Protein AF-A0A528FY77-F1 (afdb_monomer_lite)

Sequence (99 aa):
SGVPAKGPDAGDVDAPSSMSPQDREAMINTMVAGLDERLRQNPRDAEGWMQLIRSYVVLGKADQARDALNRGIAVFGSDSEEAKKFTAFAVSLGLTATE

pLDDT: mean 85.22, std 19.74, range [37.75, 98.56]

Structure (mmCIF, N/CA/C/O backbone):
data_AF-A0A528FY77-F1
#
_entry.id   AF-A0A528FY77-F1
#
loop_
_atom_site.group_PDB
_atom_site.id
_atom_site.type_symbol
_atom_site.label_atom_id
_atom_site.label_alt_id
_atom_site.label_comp_id
_atom_site.label_asym_id
_atom_site.label_entity_id
_atom_site.label_seq_id
_atom_site.pdbx_PDB_ins_code
_atom_site.Cartn_x
_atom_site.Cartn_y
_atom_site.Cartn_z
_atom_site.occupancy
_atom_site.B_iso_or_equiv
_atom_site.auth_seq_id
_atom_site.auth_comp_id
_atom_site.auth_asym_id
_atom_site.auth_atom_id
_atom_site.pdbx_PDB_model_num
ATOM 1 N N . SER A 1 1 ? 8.762 28.335 -25.959 1.00 38.22 1 SER A N 1
ATOM 2 C CA . SER A 1 1 ? 9.844 27.882 -25.060 1.00 38.22 1 SER A CA 1
ATOM 3 C C . SER A 1 1 ? 9.552 28.469 -23.688 1.00 38.22 1 SER A C 1
ATOM 5 O O . SER A 1 1 ? 9.503 29.681 -23.607 1.00 38.22 1 SER A O 1
ATOM 7 N N . GLY A 1 2 ? 9.188 27.771 -22.615 1.00 43.31 2 GLY A N 1
ATOM 8 C CA . GLY A 1 2 ? 9.404 26.384 -22.206 1.00 43.31 2 GLY A CA 1
ATOM 9 C C . GLY A 1 2 ? 9.979 26.434 -20.785 1.00 43.31 2 GLY A C 1
ATOM 10 O O . GLY A 1 2 ? 11.191 26.354 -20.638 1.00 43.31 2 GLY A O 1
ATOM 11 N N . VAL A 1 3 ? 9.136 26.674 -19.772 1.00 47.47 3 VAL A N 1
ATOM 12 C CA . VAL A 1 3 ? 9.542 26.679 -18.352 1.00 47.47 3 VAL A CA 1
ATOM 13 C C . VAL A 1 3 ? 9.299 25.284 -17.755 1.00 47.47 3 VAL A C 1
ATOM 15 O O . VAL A 1 3 ? 8.208 24.743 -17.949 1.00 47.47 3 VAL A O 1
ATOM 18 N N . PRO A 1 4 ? 10.288 24.652 -17.096 1.00 46.53 4 PRO A N 1
ATOM 19 C CA . PRO A 1 4 ? 10.150 23.288 -16.601 1.00 46.53 4 PRO A CA 1
ATOM 20 C C . PRO A 1 4 ? 9.373 23.236 -15.275 1.00 46.53 4 PRO A C 1
ATOM 22 O O . PRO A 1 4 ? 9.619 24.022 -14.367 1.00 46.53 4 PRO A O 1
ATOM 25 N N . ALA A 1 5 ? 8.434 22.286 -15.216 1.00 48.72 5 ALA A N 1
ATOM 26 C CA . ALA A 1 5 ? 7.830 21.634 -14.050 1.00 48.72 5 ALA A CA 1
ATOM 27 C C . ALA A 1 5 ? 7.802 22.416 -12.719 1.00 48.72 5 ALA A C 1
ATOM 29 O O . ALA A 1 5 ? 8.601 22.175 -11.814 1.00 48.72 5 ALA A O 1
ATOM 30 N N . LYS A 1 6 ? 6.769 23.250 -12.557 1.00 45.53 6 LYS A N 1
ATOM 31 C CA . LYS A 1 6 ? 6.222 23.606 -11.243 1.00 45.53 6 LYS A CA 1
ATOM 32 C C . LYS A 1 6 ? 5.613 22.340 -10.627 1.00 45.53 6 LYS A C 1
ATOM 34 O O . LYS A 1 6 ? 4.447 22.028 -10.857 1.00 45.53 6 LYS A O 1
ATOM 39 N N . GLY A 1 7 ? 6.407 21.595 -9.858 1.00 50.88 7 GLY A N 1
ATOM 40 C CA . GLY A 1 7 ? 5.838 20.928 -8.686 1.00 50.88 7 GLY A CA 1
ATOM 41 C C . GLY A 1 7 ? 5.176 22.011 -7.825 1.00 50.88 7 GLY A C 1
ATOM 42 O O . GLY A 1 7 ? 5.643 23.151 -7.878 1.00 50.88 7 GLY A O 1
ATOM 43 N N . PRO A 1 8 ? 4.067 21.733 -7.121 1.00 51.81 8 PRO A N 1
ATOM 44 C CA . PRO A 1 8 ? 3.403 22.759 -6.331 1.00 51.81 8 PRO A CA 1
ATOM 45 C C . PRO A 1 8 ? 4.431 23.410 -5.403 1.00 51.81 8 PRO A C 1
ATOM 47 O O . PRO A 1 8 ? 5.037 22.739 -4.567 1.00 51.81 8 PRO A O 1
ATOM 50 N N . ASP A 1 9 ? 4.677 24.700 -5.651 1.00 44.34 9 ASP A N 1
ATOM 51 C CA . ASP A 1 9 ? 5.490 25.569 -4.817 1.00 44.34 9 ASP A CA 1
ATOM 52 C C . ASP A 1 9 ? 5.090 25.345 -3.360 1.00 44.34 9 ASP A C 1
ATOM 54 O O . ASP A 1 9 ? 3.904 25.330 -3.021 1.00 44.34 9 ASP A O 1
ATOM 58 N N . ALA A 1 10 ? 6.090 25.192 -2.501 1.00 50.78 10 ALA A N 1
ATOM 59 C CA . ALA A 1 10 ? 5.967 25.180 -1.050 1.00 50.78 10 ALA A CA 1
ATOM 60 C C . ALA A 1 10 ? 5.552 26.573 -0.513 1.00 50.78 10 ALA A C 1
ATOM 62 O O . ALA A 1 10 ? 6.225 27.138 0.345 1.00 50.78 10 ALA A O 1
ATOM 63 N N . GLY A 1 11 ? 4.483 27.147 -1.073 1.00 44.94 11 GLY A N 1
ATOM 64 C CA . GLY A 1 11 ? 4.058 28.536 -0.910 1.00 44.94 11 GLY A CA 1
ATOM 65 C C . GLY A 1 11 ? 2.590 28.740 -0.534 1.00 44.94 11 GLY A C 1
ATOM 66 O O . GLY A 1 11 ? 2.223 29.880 -0.309 1.00 44.94 11 GLY A O 1
ATOM 67 N N . ASP A 1 12 ? 1.782 27.682 -0.395 1.00 45.78 12 ASP A N 1
ATOM 68 C CA . ASP A 1 12 ? 0.391 27.774 0.091 1.00 45.78 12 ASP A CA 1
ATOM 69 C C . ASP A 1 12 ? -0.002 26.541 0.932 1.00 45.78 12 ASP A C 1
ATOM 71 O O . ASP A 1 12 ? -1.073 25.958 0.778 1.00 45.78 12 ASP A O 1
ATOM 75 N N . VAL A 1 13 ? 0.873 26.105 1.844 1.00 52.47 13 VAL A N 1
ATOM 76 C CA . VAL A 1 13 ? 0.439 25.271 2.980 1.00 52.47 13 VAL A CA 1
ATOM 77 C C . VAL A 1 13 ? -0.049 26.195 4.095 1.00 52.47 13 VAL A C 1
ATOM 79 O O . VAL A 1 13 ? 0.585 26.325 5.141 1.00 52.47 13 VAL A O 1
ATOM 82 N N . ASP A 1 14 ? -1.161 26.893 3.845 1.00 47.19 14 ASP A N 1
ATOM 83 C CA . ASP A 1 14 ? -1.912 27.530 4.927 1.00 47.19 14 ASP A CA 1
ATOM 84 C C . ASP A 1 14 ? -2.267 26.453 5.963 1.00 47.19 14 ASP A C 1
ATOM 86 O O . ASP A 1 14 ? -2.591 25.313 5.623 1.00 47.19 14 ASP A O 1
ATOM 90 N N . ALA A 1 15 ? -2.055 26.806 7.226 1.00 45.78 15 ALA A N 1
ATOM 91 C CA . ALA A 1 15 ? -1.845 25.925 8.365 1.00 45.78 15 ALA A CA 1
ATOM 92 C C . ALA A 1 15 ? -2.577 24.560 8.307 1.00 45.78 15 ALA A C 1
ATOM 94 O O . ALA A 1 15 ? -3.808 24.521 8.212 1.00 45.78 15 ALA A O 1
ATOM 95 N N . PRO A 1 16 ? -1.888 23.423 8.562 1.00 54.53 16 PRO A N 1
ATOM 96 C CA . PRO A 1 16 ? -2.558 22.127 8.749 1.00 54.53 16 PRO A CA 1
ATOM 97 C C . PRO A 1 16 ? -3.583 22.123 9.905 1.00 54.53 16 PRO A C 1
ATOM 99 O O . PRO A 1 16 ? -4.304 21.140 10.081 1.00 54.53 16 PRO A O 1
ATOM 102 N N . SER A 1 17 ? -3.658 23.209 10.681 1.00 54.69 17 SER A N 1
ATOM 103 C CA . SER A 1 17 ? -4.583 23.461 11.786 1.00 54.69 17 SER A CA 1
ATOM 104 C C . SER A 1 17 ? -6.000 23.890 11.368 1.00 54.69 17 SER A C 1
ATOM 106 O O . SER A 1 17 ? -6.877 23.868 12.226 1.00 54.69 17 SER A O 1
ATOM 108 N N . SER A 1 18 ? -6.239 24.259 10.100 1.00 62.31 18 SER A N 1
ATOM 109 C CA . SER A 1 18 ? -7.551 24.758 9.627 1.00 62.31 18 SER A CA 1
ATOM 110 C C . SER A 1 18 ? -8.308 23.794 8.705 1.00 62.31 18 SER A C 1
ATOM 112 O O . SER A 1 18 ? -9.435 24.082 8.309 1.00 62.31 18 SER A O 1
ATOM 114 N N . MET A 1 19 ? -7.717 22.650 8.348 1.00 68.62 19 MET A N 1
ATOM 115 C CA . MET A 1 19 ? -8.387 21.659 7.500 1.00 68.62 19 MET A CA 1
ATOM 116 C C . MET A 1 19 ? -9.412 20.856 8.295 1.00 68.62 19 MET A C 1
ATOM 118 O O . MET A 1 19 ? -9.118 20.373 9.394 1.00 68.62 19 MET A O 1
ATOM 122 N N . SER A 1 20 ? -10.591 20.650 7.705 1.00 84.44 20 SER A N 1
ATOM 123 C CA . SER A 1 20 ? -11.538 19.680 8.244 1.00 84.44 20 SER A CA 1
ATOM 124 C C . SER A 1 20 ? -10.924 18.268 8.199 1.00 84.44 20 SER A C 1
ATOM 126 O O . SER A 1 20 ? -10.071 17.985 7.346 1.00 84.44 20 SER A O 1
ATOM 128 N N . PRO A 1 21 ? -11.326 17.355 9.101 1.00 84.56 21 PRO A N 1
ATOM 129 C CA . PRO A 1 21 ? -10.900 15.957 9.039 1.00 84.56 21 PRO A CA 1
ATOM 130 C C . PRO A 1 21 ? -11.115 15.335 7.651 1.00 84.56 21 PRO A C 1
ATOM 132 O O . PRO A 1 21 ? -10.235 14.644 7.147 1.00 84.56 21 PRO A O 1
ATOM 135 N N . GLN A 1 22 ? -12.233 15.668 7.005 1.00 84.12 22 GLN A N 1
ATOM 136 C CA . GLN A 1 22 ? -12.613 15.188 5.682 1.00 84.12 22 GLN A CA 1
ATOM 137 C C . GLN A 1 22 ? -11.663 15.690 4.587 1.00 84.12 22 GLN A C 1
ATOM 139 O O . GLN A 1 22 ? -11.225 14.905 3.745 1.00 84.12 22 GLN A O 1
ATOM 144 N N . ASP A 1 23 ? -11.292 16.973 4.613 1.00 87.06 23 ASP A N 1
ATOM 145 C CA . ASP A 1 23 ? -10.339 17.535 3.646 1.00 87.06 23 ASP A CA 1
ATOM 146 C C . ASP A 1 23 ? -8.955 16.905 3.814 1.00 87.06 23 ASP A C 1
ATOM 148 O O . ASP A 1 23 ? -8.276 16.579 2.836 1.00 87.06 23 ASP A O 1
ATOM 152 N N . ARG A 1 24 ? -8.553 16.658 5.066 1.00 85.25 24 ARG A N 1
ATOM 153 C CA . ARG A 1 24 ? -7.298 15.970 5.369 1.00 85.25 24 ARG A CA 1
ATOM 154 C C . ARG A 1 24 ? -7.312 14.534 4.844 1.00 85.25 24 ARG A C 1
ATOM 156 O O . ARG A 1 24 ? -6.333 14.108 4.233 1.00 85.25 24 ARG A O 1
ATOM 163 N N . GLU A 1 25 ? -8.401 13.794 5.037 1.00 86.19 25 GLU A N 1
ATOM 164 C CA . GLU A 1 25 ? -8.554 12.447 4.480 1.00 86.19 25 GLU A CA 1
ATOM 165 C C . GLU A 1 25 ? -8.510 12.456 2.948 1.00 86.19 25 GLU A C 1
ATOM 167 O O . GLU A 1 25 ? -7.807 11.636 2.354 1.00 86.19 25 GLU A O 1
ATOM 172 N N . ALA A 1 26 ? -9.200 13.389 2.287 1.00 89.31 26 ALA A N 1
ATOM 173 C CA . ALA A 1 26 ? -9.184 13.519 0.829 1.00 89.31 26 ALA A CA 1
ATOM 174 C C . ALA A 1 26 ? -7.774 13.822 0.289 1.00 89.31 26 ALA A C 1
ATOM 176 O O . ALA A 1 26 ? -7.327 13.212 -0.692 1.00 89.31 26 ALA A O 1
ATOM 177 N N . MET A 1 27 ? -7.035 14.701 0.970 1.00 89.88 27 MET A N 1
ATOM 178 C CA . MET A 1 27 ? -5.642 15.001 0.643 1.00 89.88 27 MET A CA 1
ATOM 179 C C . MET A 1 27 ? -4.754 13.759 0.788 1.00 89.88 27 MET A C 1
ATOM 181 O O . MET A 1 27 ? -3.992 13.441 -0.126 1.00 89.88 27 MET A O 1
ATOM 185 N N . ILE A 1 28 ? -4.879 13.012 1.892 1.00 90.44 28 ILE A N 1
ATOM 186 C CA . ILE A 1 28 ? -4.109 11.775 2.104 1.00 90.44 28 ILE A CA 1
ATOM 187 C C . ILE A 1 28 ? -4.438 10.744 1.023 1.00 90.44 28 ILE A C 1
ATOM 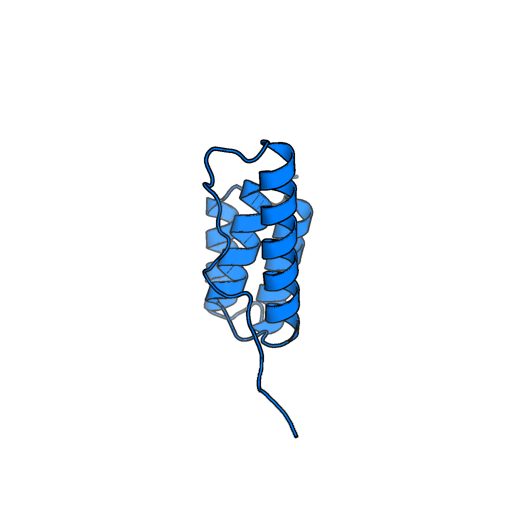189 O O . ILE A 1 28 ? -3.523 10.168 0.437 1.00 90.44 28 ILE A O 1
ATOM 193 N N . ASN A 1 29 ? -5.716 10.547 0.697 1.00 91.75 29 ASN A N 1
ATOM 194 C CA . ASN A 1 29 ? -6.124 9.637 -0.373 1.00 91.75 29 ASN A CA 1
ATOM 195 C C . ASN A 1 29 ? -5.488 10.006 -1.722 1.00 91.75 29 ASN A C 1
ATOM 197 O O . ASN A 1 29 ? -5.017 9.121 -2.436 1.00 91.75 29 ASN A O 1
ATOM 201 N N . THR A 1 30 ? -5.417 11.301 -2.041 1.00 95.06 30 THR A N 1
ATOM 202 C CA . THR A 1 30 ? -4.779 11.794 -3.271 1.00 95.06 30 THR A CA 1
ATOM 203 C C . THR A 1 30 ? -3.275 11.511 -3.280 1.00 95.06 30 THR A C 1
ATOM 205 O O . THR A 1 30 ? -2.744 11.025 -4.278 1.00 95.06 30 THR A O 1
ATOM 208 N N . MET A 1 31 ? -2.585 11.741 -2.157 1.00 95.00 31 MET A N 1
ATOM 209 C CA . MET A 1 31 ? -1.155 11.436 -2.031 1.00 95.00 31 MET A CA 1
ATOM 210 C C . MET A 1 31 ? -0.868 9.937 -2.193 1.00 95.00 31 MET A C 1
ATOM 212 O O . MET A 1 31 ? 0.071 9.560 -2.894 1.00 95.00 31 MET A O 1
ATOM 216 N N . VAL A 1 32 ? -1.694 9.075 -1.592 1.00 97.19 32 VAL A N 1
ATOM 217 C CA . VAL A 1 32 ? -1.552 7.614 -1.697 1.00 97.19 32 VAL A CA 1
ATOM 218 C C . VAL A 1 32 ? -1.806 7.131 -3.126 1.00 97.19 32 VAL A C 1
ATOM 220 O O . VAL A 1 32 ? -1.057 6.296 -3.627 1.00 97.19 32 VAL A O 1
ATOM 223 N N . ALA A 1 33 ? -2.799 7.693 -3.821 1.00 95.88 33 ALA A N 1
ATOM 224 C CA . ALA A 1 33 ? -3.039 7.391 -5.232 1.00 95.88 33 ALA A CA 1
ATOM 225 C C . ALA A 1 33 ? -1.851 7.796 -6.127 1.00 95.88 33 ALA A C 1
ATOM 227 O O . ALA A 1 33 ? -1.477 7.050 -7.032 1.00 95.88 33 ALA A O 1
ATOM 228 N N . GLY A 1 34 ? -1.221 8.943 -5.847 1.00 97.75 34 GLY A N 1
ATOM 229 C CA . GLY A 1 34 ? -0.006 9.378 -6.541 1.00 97.75 34 GLY A CA 1
ATOM 230 C C . GLY A 1 34 ? 1.189 8.450 -6.299 1.00 97.75 34 GLY A C 1
ATOM 231 O O . GLY A 1 34 ? 1.946 8.168 -7.228 1.00 97.75 34 GLY A O 1
ATOM 232 N N . LEU A 1 35 ? 1.339 7.929 -5.075 1.00 98.06 35 LEU A N 1
ATOM 233 C CA . LEU A 1 35 ? 2.361 6.929 -4.761 1.00 98.06 35 LEU A CA 1
ATOM 234 C C . LEU A 1 35 ? 2.130 5.619 -5.531 1.00 98.06 35 LEU A C 1
ATOM 236 O O . LEU A 1 35 ? 3.077 5.091 -6.108 1.00 98.06 35 LEU A O 1
ATOM 240 N N . ASP A 1 36 ? 0.890 5.123 -5.586 1.00 97.62 36 ASP A N 1
ATOM 241 C CA . ASP A 1 36 ? 0.541 3.927 -6.367 1.00 97.62 36 ASP A CA 1
ATOM 242 C C . ASP A 1 36 ? 0.886 4.113 -7.855 1.00 97.62 36 ASP A C 1
ATOM 244 O O . ASP A 1 36 ? 1.589 3.291 -8.445 1.00 97.62 36 ASP A O 1
ATOM 248 N N . GLU A 1 37 ? 0.474 5.235 -8.456 1.00 97.94 37 GLU A N 1
ATOM 249 C CA . GLU A 1 37 ? 0.828 5.557 -9.845 1.00 97.94 37 GLU A CA 1
ATOM 250 C C . GLU A 1 37 ? 2.342 5.564 -10.060 1.00 97.94 37 GLU A C 1
ATOM 252 O O . GLU A 1 37 ? 2.846 4.919 -10.980 1.00 97.94 37 GLU A O 1
ATOM 257 N N . ARG A 1 38 ? 3.089 6.236 -9.179 1.00 97.56 38 ARG A N 1
ATOM 258 C CA . ARG A 1 38 ? 4.549 6.278 -9.265 1.00 97.56 38 ARG A CA 1
ATOM 259 C C . ARG A 1 38 ? 5.157 4.878 -9.220 1.00 97.56 38 ARG A C 1
ATOM 261 O O . ARG A 1 38 ? 6.093 4.621 -9.970 1.00 97.56 38 ARG A O 1
ATOM 268 N N . LEU A 1 39 ? 4.643 3.980 -8.384 1.00 98.00 39 LEU A N 1
ATOM 269 C CA . LEU A 1 39 ? 5.138 2.605 -8.275 1.00 98.00 39 LEU A CA 1
ATOM 270 C C . LEU A 1 39 ? 4.774 1.746 -9.484 1.00 98.00 39 LEU A C 1
ATOM 272 O O . LEU A 1 39 ? 5.530 0.850 -9.842 1.00 98.00 39 LEU A O 1
ATOM 276 N N . ARG A 1 40 ? 3.675 2.048 -10.180 1.00 95.44 40 ARG A N 1
ATOM 277 C CA . ARG A 1 40 ? 3.383 1.424 -11.478 1.00 95.44 40 ARG A CA 1
ATOM 278 C C . ARG A 1 40 ? 4.389 1.839 -12.555 1.00 95.44 40 ARG A C 1
ATOM 280 O O . ARG A 1 40 ? 4.740 1.012 -13.390 1.00 95.44 40 ARG A O 1
ATOM 287 N N . GLN A 1 41 ? 4.901 3.069 -12.501 1.00 97.00 41 GLN A N 1
ATOM 288 C CA . GLN A 1 41 ? 5.928 3.566 -13.431 1.00 97.00 41 GLN A CA 1
ATOM 289 C C . GLN A 1 41 ? 7.359 3.180 -13.022 1.00 97.00 41 GLN A C 1
ATOM 291 O O . GLN A 1 41 ? 8.208 2.926 -13.872 1.00 97.00 41 GLN A O 1
ATOM 296 N N . ASN A 1 42 ? 7.636 3.123 -11.718 1.00 96.12 42 ASN A N 1
ATOM 297 C CA . ASN A 1 42 ? 8.925 2.746 -11.1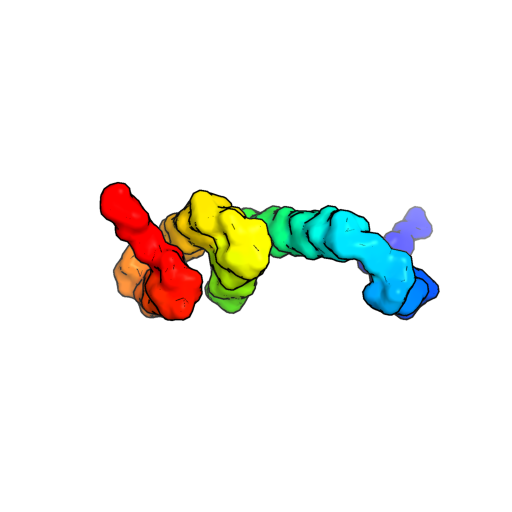48 1.00 96.12 42 ASN A CA 1
ATOM 298 C C . ASN A 1 42 ? 8.759 1.583 -10.157 1.00 96.12 42 ASN A C 1
ATOM 300 O O . ASN A 1 42 ? 8.864 1.771 -8.941 1.00 96.12 42 ASN A O 1
ATOM 304 N N . PRO A 1 43 ? 8.515 0.362 -10.659 1.00 96.62 43 PRO A N 1
ATOM 305 C CA . PRO A 1 43 ? 8.145 -0.762 -9.809 1.00 96.62 43 PRO A CA 1
ATOM 306 C C . PRO A 1 43 ? 9.303 -1.259 -8.938 1.00 96.62 43 PRO A C 1
ATOM 308 O O . PRO A 1 43 ? 9.072 -1.902 -7.923 1.00 96.62 43 PRO A O 1
ATOM 311 N N . ARG A 1 44 ? 10.558 -0.932 -9.259 1.00 96.69 44 ARG A N 1
ATOM 312 C CA . ARG A 1 44 ? 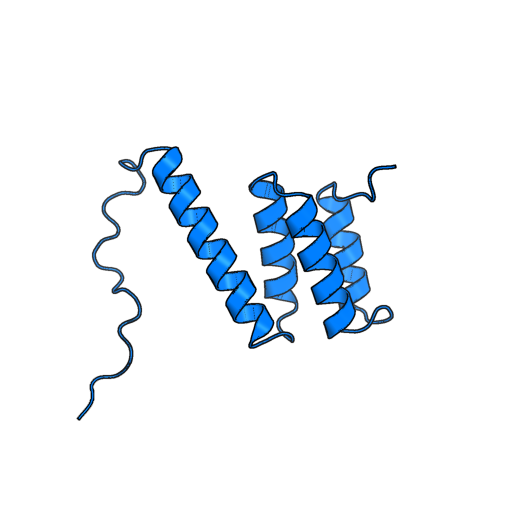11.737 -1.396 -8.503 1.00 96.69 44 ARG A CA 1
ATOM 313 C C . ARG A 1 44 ? 12.018 -0.607 -7.215 1.00 96.69 44 ARG A C 1
ATOM 315 O O . ARG A 1 44 ? 13.071 -0.790 -6.613 1.00 96.69 44 ARG A O 1
ATOM 322 N N . ASP A 1 45 ? 11.085 0.226 -6.766 1.00 98.25 45 ASP A N 1
ATOM 323 C CA . ASP A 1 45 ? 11.164 0.962 -5.500 1.00 98.25 45 ASP A CA 1
ATOM 324 C C . ASP A 1 45 ? 10.571 0.141 -4.339 1.00 98.25 45 ASP A C 1
ATOM 326 O O . ASP A 1 45 ? 9.380 0.215 -4.033 1.00 98.25 45 ASP A O 1
ATOM 330 N N . ALA A 1 46 ? 11.409 -0.680 -3.697 1.00 97.69 46 ALA A N 1
ATOM 331 C CA . ALA A 1 46 ? 10.985 -1.552 -2.600 1.00 97.69 46 ALA A CA 1
ATOM 332 C C . ALA A 1 46 ? 10.476 -0.775 -1.372 1.00 97.69 46 ALA A C 1
ATOM 334 O O . ALA A 1 46 ? 9.544 -1.216 -0.698 1.00 97.69 46 ALA A O 1
ATOM 335 N N . GLU A 1 47 ? 11.074 0.381 -1.077 1.00 97.94 47 GLU A N 1
ATOM 336 C CA . GLU A 1 47 ? 10.648 1.227 0.039 1.00 97.94 47 GLU A CA 1
ATOM 337 C C . GLU A 1 47 ? 9.268 1.826 -0.233 1.00 97.94 47 GLU A C 1
ATOM 339 O O . GLU A 1 47 ? 8.387 1.769 0.630 1.00 97.94 47 GLU A O 1
ATOM 344 N N . GLY A 1 48 ? 9.042 2.307 -1.457 1.00 98.31 48 GLY A N 1
ATOM 345 C CA . GLY A 1 48 ? 7.751 2.833 -1.870 1.00 98.31 48 GLY A CA 1
ATOM 346 C C . GLY A 1 48 ? 6.630 1.793 -1.772 1.00 98.31 48 GLY A C 1
ATOM 347 O O . GLY A 1 48 ? 5.546 2.129 -1.295 1.00 98.31 48 GLY A O 1
ATOM 348 N N . TRP A 1 49 ? 6.880 0.521 -2.110 1.00 98.50 49 TRP A N 1
ATOM 349 C CA . TRP A 1 49 ? 5.892 -0.548 -1.895 1.00 98.50 49 TRP A CA 1
ATOM 350 C C . TRP A 1 49 ? 5.527 -0.729 -0.419 1.00 98.50 49 TRP A C 1
ATOM 352 O O . TRP A 1 49 ? 4.343 -0.800 -0.090 1.00 98.50 49 TRP A O 1
ATOM 362 N N . MET A 1 50 ? 6.508 -0.745 0.491 1.00 98.31 50 MET A N 1
ATOM 363 C CA . MET A 1 50 ? 6.228 -0.815 1.933 1.00 98.31 50 MET A CA 1
ATOM 364 C C . MET A 1 50 ? 5.445 0.409 2.417 1.00 98.31 50 MET A C 1
ATOM 366 O O . MET A 1 50 ? 4.504 0.275 3.204 1.00 98.31 50 MET A O 1
ATOM 370 N N . GLN A 1 51 ? 5.786 1.602 1.924 1.00 98.31 51 GLN A N 1
ATOM 371 C CA . GLN A 1 51 ? 5.051 2.819 2.244 1.00 98.31 51 GLN A CA 1
ATOM 372 C C . GLN A 1 51 ? 3.598 2.733 1.760 1.00 98.31 51 GLN A C 1
ATOM 374 O O . GLN A 1 51 ? 2.694 3.032 2.537 1.00 98.31 51 GLN A O 1
ATOM 379 N N . LEU A 1 52 ? 3.361 2.254 0.536 1.00 98.56 52 LEU A N 1
ATOM 380 C CA . LEU A 1 52 ? 2.021 2.090 -0.025 1.00 98.56 52 LEU A CA 1
ATOM 381 C C . LEU A 1 52 ? 1.175 1.102 0.794 1.00 98.56 52 LEU A C 1
ATOM 383 O O . LEU A 1 52 ? 0.038 1.417 1.149 1.00 98.56 52 LEU A O 1
ATOM 387 N N . ILE A 1 53 ? 1.745 -0.053 1.159 1.00 98.31 53 ILE A N 1
ATOM 388 C CA . ILE A 1 53 ? 1.086 -1.054 2.014 1.00 98.31 53 ILE A CA 1
ATOM 389 C C . ILE A 1 53 ? 0.671 -0.418 3.347 1.00 98.31 53 ILE A C 1
ATOM 391 O O . ILE A 1 53 ? -0.497 -0.485 3.731 1.00 98.31 53 ILE A O 1
ATOM 395 N N . ARG A 1 54 ? 1.602 0.256 4.040 1.00 97.81 54 ARG A N 1
ATOM 396 C CA . ARG A 1 54 ? 1.312 0.934 5.315 1.00 97.81 54 ARG A CA 1
ATOM 397 C C . ARG A 1 54 ? 0.242 2.008 5.157 1.00 97.81 54 ARG A C 1
ATOM 399 O O . ARG A 1 54 ? -0.651 2.092 5.996 1.00 97.81 54 ARG A O 1
ATOM 406 N N . SER A 1 55 ? 0.333 2.831 4.117 1.00 97.50 55 SER A N 1
ATOM 407 C CA . SER A 1 55 ? -0.621 3.907 3.858 1.00 97.50 55 SER A CA 1
ATOM 408 C C . SER A 1 55 ? -2.044 3.379 3.723 1.00 97.50 55 SER A C 1
ATOM 410 O O . SER A 1 55 ? -2.955 3.932 4.334 1.00 97.50 55 SER A O 1
ATOM 412 N N . TYR A 1 56 ? -2.241 2.283 2.989 1.00 97.62 56 TYR A N 1
ATOM 413 C CA . TYR A 1 56 ? -3.560 1.669 2.886 1.00 97.62 56 TYR A CA 1
ATOM 414 C C . TYR A 1 56 ? -4.052 1.084 4.213 1.00 97.62 56 TYR A C 1
ATOM 416 O O . TYR A 1 56 ? -5.223 1.268 4.538 1.00 97.62 56 TYR A O 1
ATOM 424 N N . VAL A 1 57 ? -3.184 0.468 5.024 1.00 96.12 57 VAL A N 1
ATOM 425 C CA . VAL A 1 57 ? -3.568 -0.016 6.366 1.00 96.12 57 VAL A CA 1
ATOM 426 C C . VAL A 1 57 ? -4.028 1.126 7.268 1.00 96.12 57 VAL A C 1
ATOM 428 O O . VAL A 1 57 ? -5.083 1.024 7.886 1.00 96.12 57 VAL A O 1
ATOM 431 N N . VAL A 1 58 ? -3.276 2.228 7.317 1.00 94.25 58 VAL A N 1
ATOM 432 C CA . VAL A 1 58 ? -3.616 3.402 8.143 1.00 94.25 58 VAL A CA 1
ATOM 433 C C . VAL A 1 58 ? -4.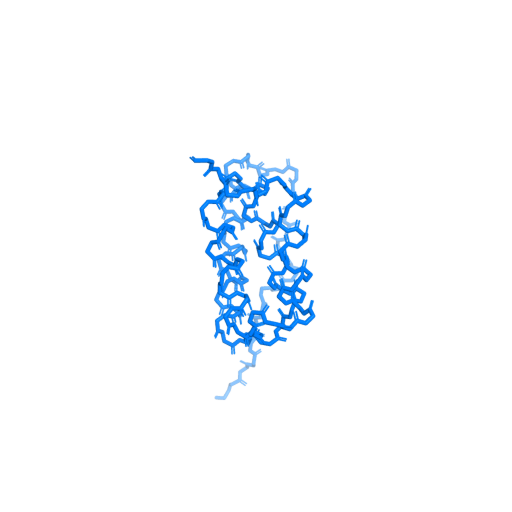957 4.012 7.730 1.00 94.25 58 VAL A C 1
ATOM 435 O O . VAL A 1 58 ? -5.694 4.502 8.578 1.00 94.25 58 VAL A O 1
ATOM 438 N N . LEU A 1 59 ? -5.300 3.938 6.442 1.00 93.31 59 LEU A N 1
ATOM 439 C CA . LEU A 1 59 ? -6.587 4.385 5.908 1.00 93.31 59 LEU A CA 1
ATOM 440 C C . LEU A 1 59 ? -7.726 3.361 6.083 1.00 93.31 59 LEU A C 1
ATOM 442 O O . LEU A 1 59 ? -8.820 3.588 5.571 1.00 93.31 59 LEU A O 1
ATOM 446 N N . GLY A 1 60 ? -7.487 2.217 6.734 1.00 93.75 60 GLY A N 1
ATOM 447 C CA . GLY A 1 60 ? -8.478 1.141 6.877 1.00 93.75 60 GLY A CA 1
ATOM 448 C C . GLY A 1 60 ? -8.781 0.388 5.575 1.00 93.75 60 GLY A C 1
ATOM 449 O O . GLY A 1 60 ? -9.744 -0.368 5.493 1.00 93.75 60 GLY A O 1
ATOM 450 N N . LYS A 1 61 ? -7.958 0.571 4.540 1.00 95.19 61 LYS A N 1
ATOM 451 C CA . LYS A 1 61 ? -8.134 0.017 3.192 1.00 95.19 61 LYS A CA 1
ATOM 452 C C . LYS A 1 61 ? -7.394 -1.311 3.048 1.00 95.19 61 LYS A C 1
ATOM 454 O O . LYS A 1 61 ? -6.471 -1.438 2.243 1.00 95.19 61 LYS A O 1
ATOM 459 N N . ALA A 1 62 ? -7.785 -2.303 3.846 1.00 95.56 62 ALA A N 1
ATOM 460 C CA . ALA A 1 62 ? -7.086 -3.588 3.933 1.00 95.56 62 ALA A CA 1
ATOM 461 C C . ALA A 1 62 ? -6.947 -4.299 2.573 1.00 95.56 62 ALA A C 1
ATOM 463 O O . ALA A 1 62 ? -5.870 -4.801 2.255 1.00 95.56 62 ALA A O 1
ATOM 464 N N . ASP A 1 63 ? -7.988 -4.287 1.737 1.00 96.00 63 ASP A N 1
ATOM 465 C CA . ASP A 1 63 ? -7.949 -4.937 0.419 1.00 96.00 63 ASP A CA 1
ATOM 466 C C . ASP A 1 63 ? -6.953 -4.269 -0.532 1.00 96.00 63 ASP A C 1
ATOM 468 O O . ASP A 1 63 ? -6.187 -4.952 -1.210 1.00 96.00 63 ASP A O 1
ATOM 472 N N . GLN A 1 64 ? -6.882 -2.934 -0.519 1.00 96.81 64 GLN A N 1
ATOM 473 C CA . GLN A 1 64 ? -5.894 -2.194 -1.310 1.00 96.81 64 GLN A CA 1
ATOM 474 C C . GLN A 1 64 ? -4.468 -2.441 -0.802 1.00 96.81 64 GLN A C 1
ATOM 476 O O . GLN A 1 64 ? -3.532 -2.522 -1.594 1.00 96.81 64 GLN A O 1
ATOM 481 N N . ALA A 1 65 ? -4.293 -2.613 0.510 1.00 97.88 65 ALA A N 1
ATOM 482 C CA . ALA A 1 65 ? -2.997 -2.957 1.079 1.00 97.88 65 ALA A CA 1
ATOM 483 C C . ALA A 1 65 ? -2.534 -4.365 0.655 1.00 97.88 65 ALA A C 1
ATOM 485 O O . ALA A 1 65 ? -1.359 -4.549 0.334 1.00 97.88 65 ALA A O 1
ATOM 486 N N . ARG A 1 66 ? -3.450 -5.345 0.603 1.00 97.44 66 ARG A N 1
ATOM 487 C CA . ARG A 1 66 ? -3.171 -6.706 0.102 1.00 97.44 66 ARG A CA 1
ATOM 488 C C . ARG A 1 66 ? -2.858 -6.716 -1.390 1.00 97.44 66 ARG A C 1
ATOM 490 O O . ARG A 1 66 ? -1.931 -7.400 -1.811 1.00 97.44 66 ARG A O 1
ATOM 497 N N . ASP A 1 67 ? -3.590 -5.938 -2.180 1.00 97.69 67 ASP A N 1
ATOM 498 C CA . ASP A 1 67 ? -3.295 -5.757 -3.602 1.00 97.69 67 ASP A CA 1
ATOM 499 C C . ASP A 1 67 ? -1.897 -5.149 -3.817 1.00 97.69 67 ASP A C 1
ATOM 501 O O . ASP A 1 67 ? -1.097 -5.696 -4.577 1.00 97.69 67 ASP A O 1
ATOM 505 N N . ALA A 1 68 ? -1.551 -4.082 -3.087 1.00 98.19 68 ALA A N 1
ATOM 506 C CA . ALA A 1 68 ? -0.220 -3.478 -3.140 1.00 98.19 68 ALA A CA 1
ATOM 507 C C . ALA A 1 68 ? 0.888 -4.467 -2.735 1.00 98.19 68 ALA A C 1
ATOM 509 O O . ALA A 1 68 ? 1.926 -4.526 -3.395 1.00 98.19 68 ALA A O 1
ATOM 510 N N . LEU A 1 69 ? 0.658 -5.281 -1.697 1.00 98.19 69 LEU A N 1
ATOM 511 C CA . LEU A 1 69 ? 1.564 -6.360 -1.294 1.00 98.19 69 LEU A CA 1
ATOM 512 C C . LEU A 1 69 ? 1.778 -7.367 -2.430 1.00 98.19 69 LEU A C 1
ATOM 514 O O . LEU A 1 69 ? 2.920 -7.646 -2.790 1.00 98.19 69 LEU A O 1
ATOM 518 N N . ASN A 1 70 ? 0.697 -7.878 -3.021 1.00 98.06 70 ASN A N 1
ATOM 519 C CA . ASN A 1 70 ? 0.767 -8.862 -4.102 1.00 98.06 70 ASN A CA 1
ATOM 520 C C . ASN A 1 70 ? 1.480 -8.304 -5.338 1.00 98.06 70 ASN A C 1
ATOM 522 O O . ASN A 1 70 ? 2.314 -8.990 -5.932 1.00 98.06 70 ASN A O 1
ATOM 526 N N . ARG A 1 71 ? 1.204 -7.047 -5.706 1.00 98.00 71 ARG A N 1
ATOM 527 C CA . ARG A 1 71 ? 1.900 -6.363 -6.803 1.00 98.00 71 ARG A CA 1
ATOM 528 C C . ARG A 1 71 ? 3.389 -6.195 -6.509 1.00 98.00 71 ARG A C 1
ATOM 530 O O . ARG A 1 71 ? 4.204 -6.521 -7.369 1.00 98.00 71 ARG A O 1
ATOM 537 N N . GLY A 1 72 ? 3.752 -5.766 -5.300 1.00 98.00 72 GLY A N 1
ATOM 538 C CA . GLY A 1 72 ? 5.148 -5.681 -4.868 1.00 98.00 72 GLY A CA 1
ATOM 539 C C . GLY A 1 72 ? 5.860 -7.035 -4.951 1.00 98.00 72 GLY A C 1
ATOM 540 O O . GLY A 1 72 ? 6.930 -7.134 -5.547 1.00 98.00 72 GLY A O 1
ATOM 541 N N . ILE A 1 73 ? 5.243 -8.106 -4.446 1.00 98.25 73 ILE A N 1
ATOM 542 C CA . ILE A 1 73 ? 5.780 -9.472 -4.549 1.00 98.25 73 ILE A CA 1
ATOM 543 C C . ILE A 1 73 ? 5.978 -9.878 -6.015 1.00 98.25 73 ILE A C 1
ATOM 545 O O . ILE A 1 73 ? 7.044 -10.374 -6.371 1.00 98.25 73 ILE A O 1
ATOM 549 N N . ALA A 1 74 ? 4.997 -9.628 -6.886 1.00 97.94 74 ALA A N 1
ATOM 550 C CA . ALA A 1 74 ? 5.083 -9.984 -8.301 1.00 97.94 74 ALA A CA 1
ATOM 551 C C . ALA A 1 74 ? 6.219 -9.250 -9.036 1.00 97.94 74 ALA A C 1
ATOM 553 O O . ALA A 1 74 ? 6.867 -9.828 -9.907 1.00 97.94 74 ALA A O 1
ATOM 554 N N . VAL A 1 75 ? 6.492 -7.992 -8.678 1.00 98.06 75 VAL A N 1
ATOM 555 C CA . VA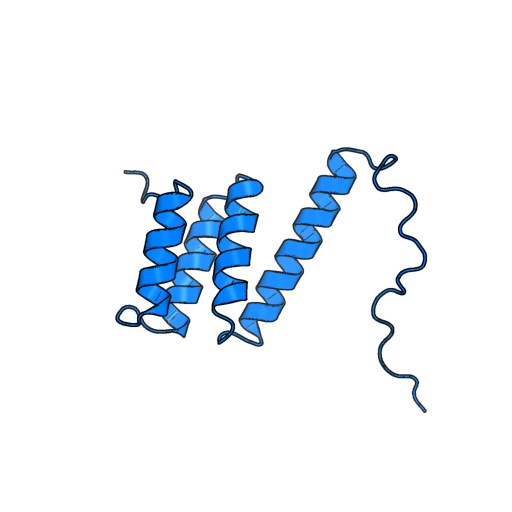L A 1 75 ? 7.576 -7.203 -9.280 1.00 98.06 75 VAL A CA 1
ATOM 556 C C . VAL A 1 75 ? 8.959 -7.756 -8.935 1.00 98.06 75 VAL A C 1
ATOM 558 O O . VAL A 1 75 ? 9.850 -7.786 -9.792 1.00 98.06 75 VAL A O 1
ATOM 561 N N . PHE A 1 76 ? 9.165 -8.139 -7.675 1.00 97.69 76 PHE A N 1
ATOM 562 C CA . PHE A 1 76 ? 10.469 -8.590 -7.186 1.00 97.69 76 PHE A CA 1
ATOM 563 C C . PHE A 1 76 ? 10.668 -10.106 -7.334 1.00 97.69 76 PHE A C 1
ATOM 565 O O . PHE A 1 76 ? 11.807 -10.560 -7.436 1.00 97.69 76 PHE A O 1
ATOM 572 N N . GLY A 1 77 ? 9.574 -10.858 -7.452 1.00 97.62 77 GLY A N 1
ATOM 573 C CA . GLY A 1 77 ? 9.539 -12.315 -7.473 1.00 97.62 77 GLY A CA 1
ATOM 574 C C . GLY A 1 77 ? 9.327 -12.881 -6.070 1.00 97.62 77 GLY A C 1
ATOM 575 O O . GLY A 1 77 ? 9.953 -12.438 -5.112 1.00 97.62 77 GLY A O 1
ATOM 576 N N . SER A 1 78 ? 8.461 -13.888 -5.946 1.00 95.12 78 SER A N 1
ATOM 577 C CA . SER A 1 78 ? 8.033 -14.442 -4.652 1.00 95.12 78 SER A CA 1
ATOM 578 C C . SER A 1 78 ? 9.162 -15.000 -3.782 1.00 95.12 78 SER A C 1
ATOM 580 O O . SER A 1 78 ? 9.042 -15.001 -2.560 1.00 95.12 78 SER A O 1
ATOM 582 N N . ASP A 1 79 ? 10.267 -15.429 -4.392 1.00 95.06 79 ASP A N 1
ATOM 583 C CA . ASP A 1 79 ? 11.429 -15.975 -3.683 1.00 95.06 79 ASP A CA 1
ATOM 584 C C . ASP A 1 79 ? 12.456 -14.908 -3.261 1.00 95.06 79 ASP A C 1
ATOM 586 O O . ASP A 1 79 ? 13.437 -15.228 -2.579 1.00 95.06 79 ASP A O 1
ATOM 590 N N . SER A 1 80 ? 12.251 -13.645 -3.650 1.00 98.00 80 SER A N 1
ATOM 591 C CA . SER A 1 80 ? 13.190 -12.559 -3.370 1.00 98.00 80 SER A CA 1
ATOM 592 C C . SER A 1 80 ? 13.198 -12.157 -1.892 1.00 98.00 80 SER A C 1
ATOM 594 O O . SER A 1 80 ? 12.235 -12.353 -1.144 1.00 98.00 80 SER A O 1
ATOM 596 N N . GLU A 1 81 ? 14.297 -11.540 -1.458 1.00 97.88 81 GLU A N 1
ATOM 597 C CA . GLU A 1 81 ? 14.409 -11.000 -0.101 1.00 97.88 81 GLU A CA 1
ATOM 598 C C . GLU A 1 81 ? 13.426 -9.844 0.137 1.00 97.88 81 GLU A C 1
ATOM 600 O O . GLU A 1 81 ? 12.911 -9.678 1.241 1.00 97.88 81 GLU A O 1
ATOM 605 N N . GLU A 1 82 ? 13.119 -9.054 -0.892 1.00 98.06 82 GLU A N 1
ATOM 606 C CA . GLU A 1 82 ? 12.118 -7.988 -0.839 1.00 98.06 82 GLU A CA 1
ATOM 607 C C . GLU A 1 82 ? 10.710 -8.552 -0.649 1.00 98.06 82 GLU A C 1
ATOM 609 O O . GLU A 1 82 ? 9.999 -8.088 0.240 1.00 98.06 82 GLU A O 1
ATOM 614 N N . ALA A 1 83 ? 10.326 -9.595 -1.391 1.00 97.00 83 ALA A N 1
ATOM 615 C CA . ALA A 1 83 ? 9.022 -10.238 -1.228 1.00 97.00 83 ALA A CA 1
ATOM 616 C C . ALA A 1 83 ? 8.823 -10.795 0.194 1.00 97.00 83 ALA A C 1
ATOM 618 O O . ALA A 1 83 ? 7.763 -10.605 0.806 1.00 97.00 83 ALA A O 1
ATOM 619 N N . LYS A 1 84 ? 9.868 -11.406 0.769 1.00 97.56 84 LYS A N 1
ATOM 620 C CA . LYS A 1 84 ? 9.866 -11.865 2.169 1.00 97.56 84 LYS A CA 1
ATOM 621 C C . LYS A 1 84 ? 9.705 -10.697 3.142 1.00 97.56 84 LYS A C 1
ATOM 623 O O . LYS A 1 84 ? 8.893 -10.781 4.064 1.00 97.56 84 LYS A O 1
ATOM 628 N N . LYS A 1 85 ? 10.425 -9.590 2.921 1.00 97.94 85 LYS A N 1
ATOM 629 C CA . LYS A 1 85 ? 10.302 -8.367 3.733 1.00 97.94 85 LYS A CA 1
ATOM 630 C C . LYS A 1 85 ? 8.901 -7.773 3.653 1.00 97.94 85 LYS A C 1
ATOM 632 O O . LYS A 1 85 ? 8.346 -7.437 4.694 1.00 97.94 85 LYS A O 1
ATOM 637 N N . PHE A 1 86 ? 8.307 -7.681 2.464 1.00 97.75 86 PHE A N 1
ATOM 638 C CA . PHE A 1 86 ? 6.951 -7.154 2.296 1.00 97.75 86 PHE A CA 1
ATOM 639 C C . PHE A 1 86 ? 5.928 -8.006 3.039 1.00 97.75 86 PHE A C 1
ATOM 641 O O . PHE A 1 86 ? 5.079 -7.468 3.743 1.00 97.75 86 PHE A O 1
ATOM 648 N N . THR A 1 87 ? 6.054 -9.329 2.942 1.00 96.69 87 THR A N 1
ATOM 649 C CA . THR A 1 87 ? 5.172 -10.272 3.638 1.00 96.69 87 THR A CA 1
ATOM 650 C C . THR A 1 87 ? 5.302 -10.133 5.155 1.00 96.69 87 THR A C 1
ATOM 652 O O . THR A 1 87 ? 4.301 -9.951 5.845 1.00 96.69 87 THR A O 1
ATOM 655 N N . ALA A 1 88 ? 6.529 -10.140 5.686 1.00 97.12 88 ALA A N 1
ATOM 656 C CA . ALA A 1 88 ? 6.769 -9.957 7.118 1.00 97.12 88 ALA A CA 1
ATOM 657 C C . ALA A 1 88 ? 6.252 -8.597 7.618 1.00 97.12 88 ALA A C 1
ATOM 659 O O . ALA A 1 88 ? 5.637 -8.505 8.682 1.00 97.12 88 ALA A O 1
ATOM 660 N N . PHE A 1 89 ? 6.454 -7.543 6.825 1.00 97.25 89 PHE A N 1
ATOM 661 C CA . PHE A 1 89 ? 5.962 -6.208 7.129 1.00 97.25 89 PHE A CA 1
ATOM 662 C C . PHE A 1 89 ? 4.432 -6.157 7.155 1.00 97.25 89 PHE A C 1
ATOM 664 O O . PHE A 1 89 ? 3.858 -5.674 8.127 1.00 97.25 89 PHE A O 1
ATOM 671 N N . ALA A 1 90 ? 3.759 -6.715 6.149 1.00 96.50 90 ALA A N 1
ATOM 672 C CA . ALA A 1 90 ? 2.303 -6.795 6.102 1.00 96.50 90 ALA A CA 1
ATOM 673 C C . ALA A 1 90 ? 1.728 -7.536 7.323 1.00 96.50 90 ALA A C 1
ATOM 675 O O . ALA A 1 90 ? 0.799 -7.037 7.958 1.00 96.50 90 ALA A O 1
ATOM 676 N N . VAL A 1 91 ? 2.338 -8.656 7.726 1.00 96.00 91 VAL A N 1
ATOM 677 C CA . VAL A 1 91 ? 1.954 -9.382 8.950 1.00 96.00 91 VAL A CA 1
ATOM 678 C C . VAL A 1 91 ? 2.106 -8.501 10.193 1.00 96.00 91 VAL A C 1
ATOM 680 O O . VAL A 1 91 ? 1.196 -8.452 11.015 1.00 96.00 91 VAL A O 1
ATOM 683 N N . SER A 1 92 ? 3.206 -7.748 10.319 1.00 96.31 92 SER A N 1
ATOM 684 C CA . SER A 1 92 ? 3.407 -6.823 11.451 1.00 96.31 92 SER A CA 1
ATOM 685 C C . SER A 1 92 ? 2.382 -5.684 11.513 1.00 96.31 92 SER A C 1
ATOM 687 O O . SER A 1 92 ? 2.157 -5.112 12.576 1.00 96.31 92 SER A O 1
ATOM 689 N N . LEU A 1 93 ? 1.742 -5.371 10.383 1.00 95.69 93 LEU A N 1
ATOM 690 C CA . LEU A 1 93 ? 0.652 -4.403 10.283 1.00 95.69 93 LEU A CA 1
ATOM 691 C C . LEU A 1 93 ? -0.733 -5.027 10.527 1.00 95.69 93 LEU A C 1
ATOM 693 O O . LEU A 1 93 ? -1.734 -4.318 10.458 1.00 95.69 93 LEU A O 1
ATOM 697 N N . GLY A 1 94 ? -0.811 -6.335 10.784 1.00 94.19 94 GLY A N 1
ATOM 698 C CA . GLY A 1 94 ? -2.075 -7.050 10.952 1.00 94.19 94 GLY A CA 1
ATOM 699 C C . GLY A 1 94 ? -2.795 -7.368 9.638 1.00 94.19 94 GLY A C 1
ATOM 700 O O . GLY A 1 94 ? -3.955 -7.772 9.668 1.00 94.19 94 GLY A O 1
ATOM 701 N N . LEU A 1 95 ? -2.128 -7.231 8.483 1.00 90.31 95 LEU A N 1
ATOM 702 C CA . LEU A 1 95 ? -2.621 -7.765 7.211 1.00 90.31 95 LEU A CA 1
ATOM 703 C C . LEU A 1 95 ? -2.376 -9.271 7.180 1.00 90.31 95 LEU A C 1
ATOM 705 O O . LEU A 1 95 ? -1.479 -9.769 6.502 1.00 90.31 95 LEU A O 1
ATOM 709 N N . THR A 1 96 ? -3.161 -10.015 7.942 1.00 77.50 96 THR A N 1
ATOM 710 C CA . THR A 1 96 ? -3.247 -11.457 7.753 1.00 77.50 96 THR A CA 1
ATOM 711 C C . THR A 1 96 ? -4.168 -11.744 6.567 1.00 77.50 96 THR A C 1
ATOM 713 O O . THR A 1 96 ? -5.034 -10.932 6.204 1.00 77.50 96 THR A O 1
ATOM 716 N N . ALA A 1 97 ? -3.973 -12.897 5.922 1.00 58.62 97 ALA A N 1
ATOM 717 C CA . ALA A 1 97 ? -5.065 -13.511 5.184 1.00 58.62 97 ALA A CA 1
ATOM 718 C C . ALA A 1 97 ? -6.159 -13.758 6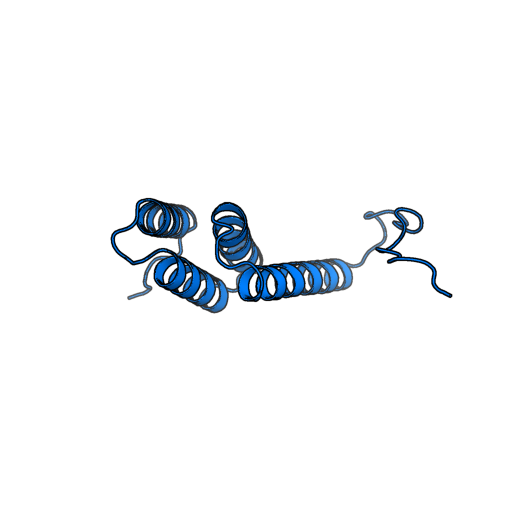.228 1.00 58.62 97 ALA A C 1
ATOM 720 O O . ALA A 1 97 ? -6.015 -14.628 7.081 1.00 58.62 97 ALA A O 1
ATOM 721 N N . THR A 1 98 ? -7.155 -12.876 6.270 1.00 48.22 98 THR A N 1
ATOM 722 C CA . THR A 1 98 ? -8.373 -13.135 7.031 1.00 48.22 98 THR A CA 1
ATOM 723 C C . THR A 1 98 ? -8.944 -14.444 6.503 1.00 48.22 98 THR A C 1
ATOM 725 O O . THR A 1 98 ? -8.997 -14.618 5.284 1.00 48.22 98 THR A O 1
ATOM 728 N N . GLU A 1 99 ? -9.234 -15.340 7.444 1.00 37.75 99 GLU A N 1
ATOM 729 C CA . GLU A 1 99 ? -9.703 -16.719 7.260 1.00 37.75 99 GLU A CA 1
ATOM 730 C C . GLU A 1 99 ? -10.853 -16.865 6.255 1.00 37.75 99 GLU A C 1
ATOM 732 O O . GLU A 1 99 ? -11.702 -15.944 6.173 1.00 37.75 99 GLU A O 1
#

Foldseek 3Di:
DDDDDDPPPPPPCPDPVPDDPVRVLVVLVVVLVVLVVVCVVVVPPLVSLLVSLVSCLVVVNLVSSVVSLVSNCVSQDCPDPSNVVSVVSCVVSVSDPPD

Secondary structure (DSSP, 8-state):
---------TT----TTS--HHHHHHHHHHHHHHHHHHHHHSTT-HHHHHHHHHHHHHTT-HHHHHHHHHHHHHHH-TTSHHHHHHHHHHHHTT-----

Radius of gyration: 16.34 Å; chains: 1; bounding box: 27×45×37 Å